Protein AF-A0A8D8SQF1-F1 (afdb_monomer_lite)

Sequence (129 aa):
MLKTINPTETHISMMFHLDLHSFYSNIHLDLYLSTEEGTNVYYYSLITDFSAFASVYVSKHRCRKFVCKLCFSNFNTEVNLQRHKRDCALNKCMIPVMPKPDDNTLQFKNFIREQRIPFAIYCDFECLL

Secondary structure (DSSP, 8-state):
--PPPPTTS----EEEEEE--SSSS--EEEEEEEE-TTS--EEEEE-S-HHHHHHHHH-TT----EE-TTT--EESSHHHHHHHHHHHTTS------PPPTTS-----S-GGG-----------GGG--

Radius of gyration: 19.72 Å; chains: 1; bounding box: 51×48×44 Å

Foldseek 3Di:
DDDDDDPPDPWPWDWDFDQPPPDDDGDTWTWTWGDDPPDPDIDIDTDPDPQQVVLVVPPPVSQGWDADPQPRDIDNDPVVVVVVCVVSVVPPDPPPPQADPVGRDDDDPCPVPDDPDPDDDDDDCPVVD

Structure (mmCIF, N/CA/C/O backbone):
data_AF-A0A8D8SQF1-F1
#
_entry.id   AF-A0A8D8SQF1-F1
#
loop_
_atom_site.group_PDB
_atom_site.id
_atom_site.type_symbol
_atom_site.label_atom_id
_atom_site.label_alt_id
_atom_site.label_comp_id
_atom_site.label_asym_id
_atom_site.label_entity_id
_atom_site.label_seq_id
_atom_site.pdbx_PDB_ins_code
_atom_site.Cartn_x
_atom_site.Cartn_y
_atom_site.Cartn_z
_atom_site.occupancy
_atom_site.B_iso_or_equiv
_atom_site.auth_seq_id
_atom_site.auth_comp_id
_atom_site.auth_asym_id
_atom_site.auth_atom_id
_atom_site.pdbx_PDB_model_num
ATOM 1 N N . MET A 1 1 ? 9.343 18.264 14.997 1.00 27.38 1 MET A N 1
ATOM 2 C CA . MET A 1 1 ? 10.413 17.265 15.217 1.00 27.38 1 MET A CA 1
ATOM 3 C C . MET A 1 1 ? 9.942 15.949 14.625 1.00 27.38 1 MET A C 1
ATOM 5 O O . MET A 1 1 ? 8.894 15.473 15.033 1.00 27.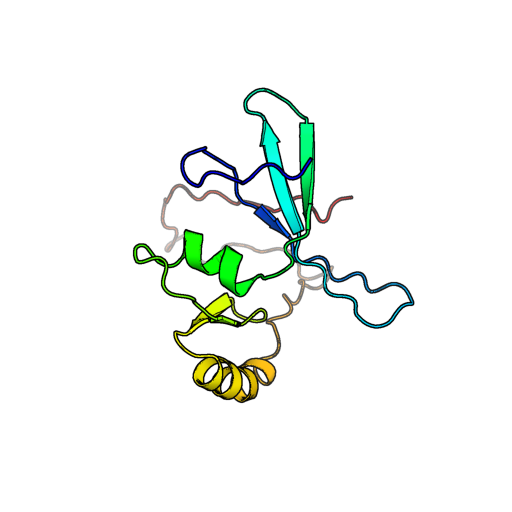38 1 MET A O 1
ATOM 9 N N . LEU A 1 2 ? 10.650 15.416 13.629 1.00 25.53 2 LEU A N 1
ATOM 10 C CA . LEU A 1 2 ? 10.325 14.133 13.000 1.00 25.53 2 LEU A CA 1
ATOM 11 C C . LEU A 1 2 ? 10.768 13.012 13.952 1.00 25.53 2 LEU A C 1
ATOM 13 O O . LEU A 1 2 ? 11.966 12.815 14.141 1.00 25.53 2 LEU A O 1
ATOM 17 N N . LYS A 1 3 ? 9.817 12.329 14.602 1.00 29.08 3 LYS A N 1
ATOM 18 C CA . LYS A 1 3 ? 10.110 11.117 15.376 1.00 29.08 3 LYS A CA 1
ATOM 19 C C . LYS A 1 3 ? 10.286 9.962 14.390 1.00 29.08 3 LYS A C 1
ATOM 21 O O . LYS A 1 3 ? 9.422 9.704 13.559 1.00 29.08 3 LYS A O 1
ATOM 26 N N . THR A 1 4 ? 11.428 9.292 14.470 1.00 32.66 4 THR A N 1
ATOM 27 C CA . THR A 1 4 ? 11.697 8.032 13.775 1.00 32.66 4 THR A CA 1
ATOM 28 C C . THR A 1 4 ? 10.782 6.954 14.345 1.00 32.66 4 THR A C 1
ATOM 30 O O . THR A 1 4 ? 10.866 6.651 15.533 1.00 32.66 4 THR A O 1
ATOM 33 N N . ILE A 1 5 ? 9.904 6.403 13.511 1.00 47.47 5 ILE A N 1
ATOM 34 C CA . ILE A 1 5 ? 8.975 5.334 13.887 1.00 47.47 5 ILE A CA 1
ATOM 35 C C . ILE A 1 5 ? 9.786 4.046 14.090 1.00 47.47 5 ILE A C 1
ATOM 37 O O . ILE A 1 5 ? 10.428 3.558 13.155 1.00 47.47 5 ILE A O 1
ATOM 41 N N . ASN A 1 6 ? 9.797 3.525 15.320 1.00 38.59 6 ASN A N 1
ATOM 42 C CA . ASN A 1 6 ? 10.427 2.252 15.655 1.00 38.59 6 ASN A CA 1
ATOM 43 C C . ASN A 1 6 ? 9.453 1.100 15.347 1.00 38.59 6 ASN A C 1
ATOM 45 O O . ASN A 1 6 ? 8.323 1.116 15.821 1.00 38.59 6 ASN A O 1
ATOM 49 N N . PRO A 1 7 ? 9.874 0.056 14.614 1.00 43.34 7 PRO A N 1
ATOM 50 C CA . PRO A 1 7 ? 8.999 -1.040 14.180 1.00 43.34 7 PRO A CA 1
ATOM 51 C C . PRO A 1 7 ? 8.588 -2.018 15.302 1.00 43.34 7 PRO A C 1
ATOM 53 O O . PRO A 1 7 ? 8.041 -3.078 15.010 1.00 43.34 7 PRO A O 1
ATOM 56 N N . THR A 1 8 ? 8.897 -1.711 16.565 1.00 37.53 8 THR A N 1
ATOM 57 C CA . THR A 1 8 ? 8.638 -2.564 17.740 1.00 37.53 8 THR A CA 1
ATOM 58 C C . THR A 1 8 ? 7.479 -2.086 18.608 1.00 37.53 8 THR A C 1
ATOM 60 O O . THR A 1 8 ? 7.105 -2.793 19.537 1.00 37.53 8 THR A O 1
ATOM 63 N N . GLU A 1 9 ? 6.928 -0.905 18.339 1.00 41.34 9 GLU A N 1
ATOM 64 C CA . GLU A 1 9 ? 5.722 -0.427 19.011 1.00 41.34 9 GLU A CA 1
ATOM 65 C C . GLU A 1 9 ? 4.497 -0.917 18.237 1.00 41.34 9 GLU A C 1
ATOM 67 O O . GLU A 1 9 ? 4.483 -0.929 17.002 1.00 41.34 9 GLU A O 1
ATOM 72 N N . THR A 1 10 ? 3.486 -1.379 18.971 1.00 38.47 10 THR A N 1
ATOM 73 C CA . THR A 1 10 ? 2.183 -1.839 18.483 1.00 38.47 10 THR A CA 1
ATOM 74 C C . THR A 1 10 ? 1.399 -0.674 17.890 1.00 38.47 10 THR A C 1
ATOM 76 O O . THR A 1 10 ? 0.388 -0.220 18.409 1.00 38.47 10 THR A O 1
ATOM 79 N N . HIS A 1 11 ? 1.877 -0.164 16.762 1.00 44.56 11 HIS A N 1
ATOM 80 C CA . HIS A 1 11 ? 1.147 0.804 15.976 1.00 44.56 11 HIS A CA 1
ATOM 81 C C . HIS A 1 11 ? 0.035 0.073 15.230 1.00 44.56 11 HIS A C 1
ATOM 83 O O . HIS A 1 11 ? 0.290 -0.817 14.414 1.00 44.56 11 HIS A O 1
ATOM 89 N N . ILE A 1 12 ? -1.209 0.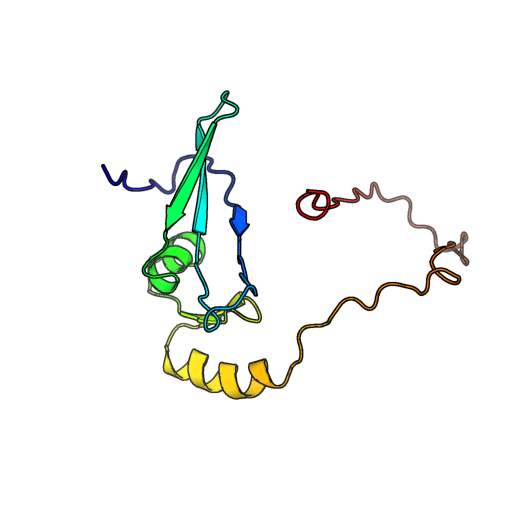470 15.491 1.00 39.59 12 ILE A N 1
ATOM 90 C CA . ILE A 1 12 ? -2.327 0.179 14.597 1.00 39.59 12 ILE A CA 1
ATOM 91 C C . ILE A 1 12 ? -2.004 0.896 13.284 1.00 39.59 12 ILE A C 1
ATOM 93 O O . ILE A 1 12 ? -2.178 2.104 13.154 1.00 39.59 12 ILE A O 1
ATOM 97 N N . SER A 1 13 ? -1.423 0.160 12.338 1.00 42.03 13 SER A N 1
ATOM 98 C CA . SER A 1 13 ? -1.046 0.694 11.036 1.00 42.03 13 SER A CA 1
ATOM 99 C C . SER A 1 13 ? -2.277 0.679 10.143 1.00 42.03 13 SER A C 1
ATOM 101 O O . SER A 1 13 ? -2.645 -0.356 9.591 1.00 42.03 13 SER A O 1
ATOM 103 N N . MET A 1 14 ? -2.913 1.837 10.008 1.00 44.69 14 MET A N 1
ATOM 104 C CA . MET A 1 14 ? -3.891 2.081 8.955 1.00 44.69 14 MET A CA 1
ATOM 105 C C . MET A 1 14 ? -3.244 2.996 7.921 1.00 44.69 14 MET A C 1
ATOM 107 O O . MET A 1 14 ? -2.801 4.106 8.220 1.00 44.69 14 MET A O 1
ATOM 111 N N . MET A 1 15 ? -3.102 2.467 6.710 1.00 49.88 15 MET A N 1
ATOM 112 C CA . MET A 1 15 ? -2.583 3.196 5.564 1.00 49.88 15 MET A CA 1
ATOM 113 C C . MET A 1 15 ? -3.775 3.737 4.787 1.00 49.88 15 MET A C 1
ATOM 115 O O . MET A 1 15 ? -4.506 2.967 4.166 1.00 49.88 15 MET A O 1
ATOM 119 N N . PHE A 1 16 ? -3.950 5.053 4.816 1.00 49.88 16 PHE A N 1
ATOM 120 C CA . PHE A 1 16 ? -5.021 5.721 4.089 1.00 49.88 16 PHE A CA 1
ATOM 121 C C . PHE A 1 16 ? -4.513 6.206 2.735 1.00 49.88 16 PHE A C 1
ATOM 123 O O . PHE A 1 16 ? -3.513 6.921 2.646 1.00 49.88 16 PHE A O 1
ATOM 130 N N . HIS A 1 17 ? -5.210 5.795 1.679 1.00 52.44 17 HIS A N 1
ATOM 131 C CA . HIS A 1 17 ? -5.039 6.310 0.326 1.00 52.44 17 HIS A CA 1
ATOM 132 C C . HIS A 1 17 ? -6.118 7.371 0.116 1.00 52.44 17 HIS A C 1
ATOM 134 O O . HIS A 1 17 ? -7.284 7.026 -0.068 1.00 52.44 17 HIS A O 1
ATOM 140 N N . LEU A 1 18 ? -5.761 8.651 0.235 1.00 46.97 18 LEU A N 1
ATOM 141 C CA . LEU A 1 18 ? -6.727 9.740 0.099 1.00 46.97 18 LEU A CA 1
ATOM 142 C C . LEU A 1 18 ? -6.636 10.345 -1.306 1.00 46.97 18 LEU A C 1
ATOM 144 O O . LEU A 1 18 ? -5.722 11.117 -1.602 1.00 46.97 18 LEU A O 1
ATOM 148 N N . ASP A 1 19 ? -7.607 10.014 -2.157 1.00 47.41 19 ASP A N 1
ATOM 149 C CA . ASP A 1 19 ? -7.783 10.640 -3.469 1.00 47.41 19 ASP A CA 1
ATOM 150 C C . ASP A 1 19 ? -8.641 11.908 -3.328 1.00 47.41 19 ASP A C 1
ATOM 152 O O . ASP A 1 19 ? -9.873 11.872 -3.349 1.00 47.41 19 ASP A O 1
ATOM 156 N N . LEU A 1 20 ? -7.995 13.067 -3.167 1.00 43.84 20 LEU A N 1
ATOM 157 C CA . LEU A 1 20 ? -8.684 14.361 -3.110 1.00 43.84 20 LEU A CA 1
ATOM 158 C C . LEU A 1 20 ? -9.098 14.807 -4.522 1.00 43.84 20 LEU A C 1
ATOM 160 O O . LEU A 1 20 ? -8.328 15.440 -5.239 1.00 43.84 20 LEU A O 1
ATOM 164 N N . HIS A 1 21 ? -10.336 14.502 -4.921 1.00 42.50 21 HIS A N 1
ATOM 165 C CA . HIS A 1 21 ? -10.863 14.814 -6.261 1.00 42.50 21 HIS A CA 1
ATOM 166 C C . HIS A 1 21 ? -11.451 16.243 -6.405 1.00 42.50 21 HIS A C 1
ATOM 168 O O . HIS A 1 21 ? -12.252 16.522 -7.301 1.00 42.50 21 HIS A O 1
ATOM 174 N N . SER A 1 22 ? -11.077 17.199 -5.550 1.00 36.69 22 SER A N 1
ATOM 175 C CA . SER A 1 22 ? -11.567 18.581 -5.653 1.00 36.69 22 SER A CA 1
ATOM 176 C C . SER A 1 22 ? -10.557 19.506 -6.349 1.00 36.69 22 SER A C 1
ATOM 178 O O . SER A 1 22 ? -9.601 19.979 -5.742 1.00 36.69 22 SER A O 1
ATOM 180 N N . PHE A 1 23 ? -10.832 19.815 -7.620 1.00 46.34 23 PHE A N 1
ATOM 181 C CA . PHE A 1 23 ? -10.397 21.009 -8.371 1.00 46.34 23 PHE A CA 1
ATOM 182 C C . PHE A 1 23 ? -8.904 21.237 -8.690 1.00 46.34 23 PHE A C 1
ATOM 184 O O . PHE A 1 23 ? -8.611 22.070 -9.547 1.00 46.34 23 PHE A O 1
ATOM 191 N N . TYR A 1 24 ? -7.963 20.495 -8.109 1.00 44.56 24 TYR A N 1
ATOM 192 C CA . TYR A 1 24 ? -6.546 20.539 -8.488 1.00 44.56 24 TYR A CA 1
ATOM 193 C C . TYR A 1 24 ? -6.090 19.168 -8.997 1.00 44.56 24 TYR A C 1
ATOM 195 O O . TYR A 1 24 ? -6.561 18.141 -8.522 1.00 44.56 24 TYR A O 1
ATOM 203 N N . SER A 1 25 ? -5.209 19.169 -10.003 1.00 47.53 25 SER A N 1
ATOM 204 C CA . SER A 1 25 ? -4.509 18.000 -10.569 1.00 47.53 25 SER A CA 1
ATOM 205 C C . SER A 1 25 ? -4.341 16.861 -9.558 1.00 47.53 25 SER A C 1
ATOM 207 O O . SER A 1 25 ? -3.791 17.148 -8.510 1.00 47.53 25 SER A O 1
ATOM 209 N N . ASN A 1 26 ? -4.755 15.622 -9.859 1.00 53.06 26 ASN A N 1
ATOM 210 C CA . ASN A 1 26 ? -4.707 14.456 -8.952 1.00 53.06 26 ASN A CA 1
ATOM 211 C C . ASN A 1 26 ? -3.422 14.398 -8.090 1.00 53.06 26 ASN A C 1
ATOM 213 O O . ASN A 1 26 ? -2.405 13.847 -8.524 1.00 53.06 26 ASN A O 1
ATOM 217 N N . ILE A 1 27 ? -3.453 14.973 -6.881 1.00 62.97 27 ILE A N 1
ATOM 218 C CA . ILE A 1 27 ? -2.349 14.891 -5.920 1.00 62.97 27 ILE A CA 1
ATOM 219 C C . ILE A 1 27 ? -2.640 13.689 -5.037 1.00 62.97 27 ILE A C 1
ATOM 221 O O . ILE A 1 27 ? -3.512 13.735 -4.175 1.00 62.97 27 ILE A O 1
ATOM 225 N N . HIS A 1 28 ? -1.882 12.621 -5.251 1.00 68.94 28 HIS A N 1
ATOM 226 C CA . HIS A 1 28 ? -1.927 11.449 -4.397 1.00 68.94 28 HIS A CA 1
ATOM 227 C C . HIS A 1 28 ? -0.986 11.638 -3.193 1.00 68.94 28 HIS A C 1
ATOM 229 O O . HIS A 1 28 ? 0.236 11.683 -3.372 1.00 68.94 28 HIS A O 1
ATOM 235 N N . LEU A 1 29 ? -1.528 11.688 -1.971 1.00 77.12 29 LEU A N 1
ATOM 236 C CA . LEU A 1 29 ? -0.754 11.782 -0.726 1.00 77.12 29 LEU A CA 1
ATOM 237 C C . LEU A 1 29 ? -0.752 10.437 0.009 1.00 77.12 29 LEU A C 1
ATOM 239 O O . LEU A 1 29 ? -1.804 9.914 0.359 1.00 77.12 29 LEU A O 1
ATOM 243 N N . ASP A 1 30 ? 0.434 9.886 0.273 1.00 82.69 30 ASP A N 1
ATOM 244 C CA . ASP A 1 30 ? 0.580 8.724 1.156 1.00 82.69 30 ASP A CA 1
ATOM 245 C C . ASP A 1 30 ? 0.689 9.216 2.612 1.00 82.69 30 ASP A C 1
ATOM 247 O O . ASP A 1 30 ? 1.663 9.888 2.966 1.00 82.69 30 ASP A O 1
ATOM 251 N N . LEU A 1 31 ? -0.288 8.893 3.463 1.00 84.31 31 LEU A N 1
ATOM 252 C CA . LEU A 1 31 ? -0.298 9.283 4.878 1.00 84.31 31 LEU A CA 1
ATOM 253 C C . LEU A 1 31 ? -0.191 8.061 5.798 1.00 84.31 31 LEU A C 1
ATOM 255 O O . LEU A 1 31 ? -0.783 7.012 5.548 1.00 84.31 31 LEU A O 1
ATOM 259 N N . TYR A 1 32 ? 0.552 8.222 6.889 1.00 83.31 32 TYR A N 1
ATOM 260 C CA . TYR A 1 32 ? 0.626 7.276 7.997 1.00 83.31 32 TYR A CA 1
ATOM 261 C C . TYR A 1 32 ? -0.103 7.853 9.208 1.00 83.31 32 TYR A C 1
ATOM 263 O O . TYR A 1 32 ? 0.241 8.949 9.662 1.00 83.31 32 TYR A O 1
ATOM 271 N N . LEU A 1 33 ? -1.087 7.116 9.723 1.00 83.56 33 LEU A N 1
ATOM 272 C CA . LEU A 1 33 ? -1.784 7.445 10.959 1.00 83.56 33 LEU A CA 1
ATOM 273 C C . LEU A 1 33 ? -1.118 6.725 12.134 1.00 83.56 33 LEU A C 1
ATOM 275 O O . LEU A 1 33 ? -0.930 5.510 12.097 1.00 83.56 33 LEU A O 1
ATOM 279 N N . SER A 1 34 ? -0.792 7.463 13.190 1.00 83.00 34 SER A N 1
ATOM 280 C CA . SER A 1 34 ? -0.337 6.892 14.458 1.00 83.00 34 SER A CA 1
ATOM 281 C C . SER A 1 34 ? -1.124 7.449 15.634 1.00 83.00 34 SER A C 1
ATOM 283 O O . SER A 1 34 ? -1.564 8.598 15.608 1.00 83.00 34 SER A O 1
ATOM 285 N N . THR A 1 35 ? -1.240 6.655 16.692 1.00 85.75 35 THR A N 1
ATOM 286 C CA . 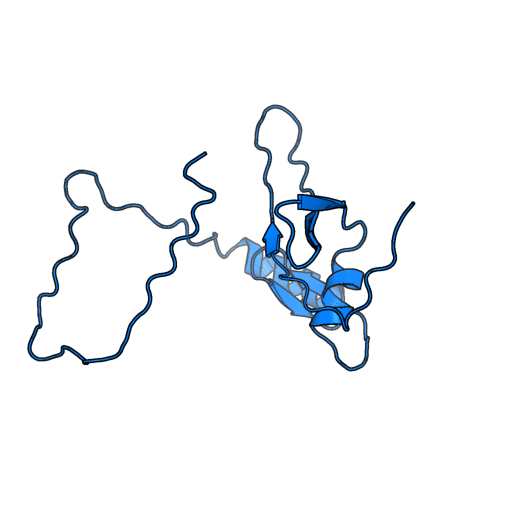THR A 1 35 ? -1.887 7.032 17.952 1.00 85.75 35 THR A CA 1
ATOM 287 C C . THR A 1 35 ? -0.996 6.649 19.131 1.00 85.75 35 THR A C 1
ATOM 289 O O . THR A 1 35 ? -0.150 5.760 19.004 1.00 85.75 35 THR A O 1
ATOM 292 N N . GLU A 1 36 ? -1.153 7.347 20.251 1.00 83.06 36 GLU A N 1
ATOM 293 C CA . GLU A 1 36 ? -0.497 7.004 21.512 1.00 83.06 36 GLU A CA 1
ATOM 294 C C . GLU A 1 36 ? -1.422 6.093 22.326 1.00 83.06 36 GLU A C 1
ATOM 296 O O . GLU A 1 36 ? -2.595 6.419 22.536 1.00 83.06 36 GLU A O 1
ATOM 301 N N . GLU A 1 37 ? -0.900 4.949 22.779 1.00 80.19 37 GLU A N 1
ATOM 302 C CA . GLU A 1 37 ? -1.674 3.956 23.528 1.00 80.19 37 GLU A CA 1
ATOM 303 C C . GLU A 1 37 ? -2.367 4.585 24.747 1.00 80.19 37 GLU A C 1
ATOM 305 O O . GLU A 1 37 ? -1.750 5.273 25.560 1.00 80.19 37 GLU A O 1
ATOM 310 N N . GLY A 1 38 ? -3.676 4.346 24.874 1.00 79.75 38 GLY A N 1
ATOM 311 C CA . GLY A 1 38 ? -4.490 4.886 25.968 1.00 79.75 38 GLY A CA 1
ATOM 312 C C . GLY A 1 38 ? -4.976 6.326 25.769 1.00 79.75 38 GLY A C 1
ATOM 313 O O . GLY A 1 38 ? -5.606 6.876 26.672 1.00 79.75 38 GLY A O 1
ATOM 314 N N . THR A 1 39 ? -4.736 6.934 24.603 1.00 79.25 39 THR A N 1
ATOM 315 C CA . THR A 1 39 ? -5.250 8.265 24.250 1.00 79.25 39 THR A CA 1
ATOM 316 C C . THR A 1 39 ? -6.185 8.205 23.038 1.00 79.25 39 THR A C 1
ATOM 318 O O . THR A 1 39 ? -6.103 7.293 22.223 1.00 79.25 39 THR A O 1
ATOM 321 N N . ASN A 1 40 ? -7.052 9.210 22.886 1.00 80.00 40 ASN A N 1
ATOM 322 C CA . ASN A 1 40 ? -7.855 9.419 21.671 1.00 80.00 40 ASN A CA 1
ATOM 323 C C . ASN A 1 40 ? -7.196 10.442 20.727 1.00 80.00 40 ASN A C 1
ATOM 325 O O . ASN A 1 40 ? -7.885 11.209 20.055 1.00 80.00 40 ASN A O 1
ATOM 329 N N . VAL A 1 41 ? -5.861 10.518 20.733 1.00 82.62 41 VAL A N 1
ATOM 330 C CA . VAL A 1 41 ? -5.100 11.473 19.921 1.00 82.62 41 VAL A CA 1
ATOM 331 C C . VAL A 1 41 ? -4.512 10.762 18.706 1.00 82.62 41 VAL A C 1
ATOM 333 O O . VAL A 1 41 ? -3.939 9.676 18.817 1.00 82.62 41 VAL A O 1
ATOM 336 N N . TYR A 1 42 ? -4.651 11.397 17.543 1.00 81.06 42 TYR A N 1
ATOM 337 C CA . TYR A 1 42 ? -4.229 10.871 16.250 1.00 81.06 42 TYR A CA 1
ATOM 338 C C . TYR A 1 42 ? -3.267 11.837 15.561 1.00 81.06 42 TYR A C 1
ATOM 340 O O . TYR A 1 42 ? -3.486 13.050 15.550 1.00 81.06 42 TYR A O 1
ATOM 348 N N . TYR A 1 43 ? -2.217 11.291 14.953 1.00 84.00 43 TYR A N 1
ATOM 349 C CA . TYR A 1 43 ? -1.198 12.043 14.231 1.00 84.00 43 TYR A CA 1
ATOM 350 C C . TYR A 1 43 ? -1.087 11.545 12.795 1.00 84.00 43 TYR A C 1
ATOM 352 O O . TYR A 1 43 ? -0.917 10.349 12.564 1.00 84.00 43 TYR A O 1
ATOM 360 N N . TYR A 1 44 ? -1.105 12.478 11.844 1.00 83.31 44 TYR A N 1
ATOM 361 C CA . TYR A 1 44 ? -0.821 12.195 10.441 1.00 83.31 44 TYR A CA 1
ATOM 362 C C . TYR A 1 44 ? 0.631 12.534 10.112 1.00 83.31 44 TYR A C 1
ATOM 364 O O . TYR A 1 44 ? 1.106 13.635 10.393 1.00 83.31 44 TYR A O 1
ATOM 372 N N . SER A 1 45 ? 1.325 11.593 9.478 1.00 85.88 45 SER A N 1
ATOM 373 C CA . SER A 1 45 ? 2.678 11.774 8.951 1.00 85.88 45 SER A CA 1
ATOM 374 C C . SER A 1 45 ? 2.691 11.541 7.445 1.00 85.88 45 SER A C 1
ATOM 376 O O . SER A 1 45 ? 2.148 10.550 6.965 1.00 85.88 45 SER A O 1
ATOM 378 N N . LEU A 1 46 ? 3.332 12.436 6.693 1.00 85.56 46 LEU A N 1
ATOM 379 C CA . LEU A 1 46 ? 3.506 12.266 5.251 1.00 85.56 46 LEU A CA 1
ATOM 380 C C . LEU A 1 46 ? 4.575 11.206 4.963 1.00 85.56 46 LEU A C 1
ATOM 382 O O . LEU A 1 46 ? 5.708 11.315 5.437 1.00 85.56 46 LEU A O 1
ATOM 386 N N . ILE A 1 47 ? 4.238 10.219 4.137 1.00 87.44 47 ILE A N 1
ATOM 387 C CA . ILE A 1 47 ? 5.185 9.227 3.633 1.00 87.44 47 ILE A CA 1
ATOM 388 C C . ILE A 1 47 ? 5.794 9.768 2.336 1.00 87.44 47 ILE A C 1
ATOM 390 O O . ILE A 1 47 ? 5.138 9.845 1.301 1.00 87.44 47 ILE A O 1
ATOM 394 N N . THR A 1 48 ? 7.070 10.146 2.381 1.00 88.00 48 THR A N 1
ATOM 395 C CA . THR A 1 48 ? 7.780 10.713 1.221 1.00 88.00 48 THR A CA 1
ATOM 396 C C . THR A 1 48 ? 8.344 9.650 0.275 1.00 88.00 48 THR A C 1
ATOM 398 O O . THR A 1 48 ? 8.433 9.884 -0.928 1.00 88.00 48 THR A O 1
ATOM 401 N N . ASP A 1 49 ? 8.702 8.471 0.794 1.00 88.00 49 ASP A N 1
ATOM 402 C CA . ASP A 1 49 ? 9.117 7.303 0.008 1.00 88.00 49 ASP A CA 1
ATOM 403 C C . ASP A 1 49 ? 8.337 6.067 0.466 1.00 88.00 49 ASP A C 1
ATOM 405 O O . ASP A 1 49 ? 8.710 5.368 1.415 1.00 88.00 49 ASP A O 1
ATOM 409 N N . PHE A 1 50 ? 7.249 5.782 -0.248 1.00 86.62 50 PHE A N 1
ATOM 410 C CA . PHE A 1 50 ? 6.396 4.630 0.023 1.00 86.62 50 PHE A CA 1
ATOM 411 C C . PHE A 1 50 ? 7.137 3.294 -0.087 1.00 86.62 50 PHE A C 1
ATOM 413 O O . PHE A 1 50 ? 6.884 2.373 0.686 1.00 86.62 50 PHE A O 1
ATOM 420 N N . SER A 1 51 ? 8.071 3.170 -1.034 1.00 88.19 51 SER A N 1
ATOM 421 C CA . SER A 1 51 ? 8.810 1.919 -1.228 1.00 88.19 51 SER A CA 1
ATOM 422 C C . SER A 1 51 ? 9.720 1.650 -0.035 1.00 88.19 51 SER A C 1
ATOM 424 O O . SER A 1 51 ? 9.756 0.529 0.469 1.00 88.19 51 SER A O 1
ATOM 426 N N . ALA A 1 52 ? 10.418 2.673 0.463 1.00 87.00 52 ALA A N 1
ATOM 427 C CA . ALA A 1 52 ? 11.229 2.555 1.671 1.00 87.00 52 ALA A CA 1
ATOM 428 C C . ALA A 1 52 ? 10.374 2.192 2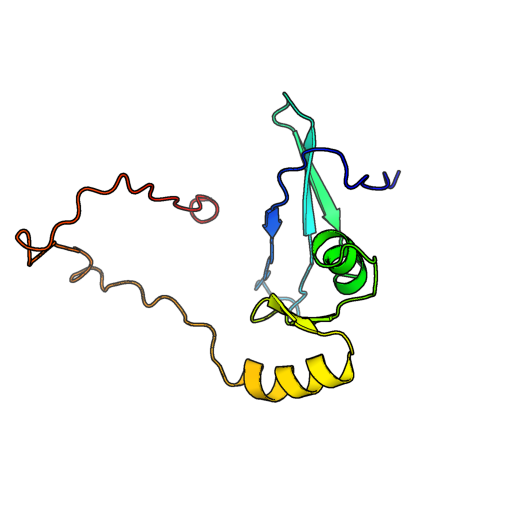.895 1.00 87.00 52 ALA A C 1
ATOM 430 O O . ALA A 1 52 ? 10.722 1.251 3.609 1.00 87.00 52 ALA A O 1
ATOM 431 N N . PHE A 1 53 ? 9.237 2.872 3.082 1.00 87.25 53 PHE A N 1
ATOM 432 C CA . PHE A 1 53 ? 8.286 2.584 4.157 1.00 87.25 53 PHE A CA 1
ATOM 433 C C . PHE A 1 53 ? 7.795 1.130 4.100 1.00 87.25 53 PHE A C 1
ATOM 435 O O . PHE A 1 53 ? 8.045 0.354 5.020 1.00 87.25 53 PHE A O 1
ATOM 442 N N . ALA A 1 54 ? 7.195 0.714 2.982 1.00 86.12 54 ALA A N 1
ATOM 443 C CA . ALA A 1 54 ? 6.637 -0.627 2.818 1.00 86.12 54 ALA A CA 1
ATOM 444 C C . ALA A 1 54 ? 7.692 -1.735 2.969 1.00 86.12 54 ALA A C 1
ATOM 446 O O . ALA A 1 54 ? 7.397 -2.815 3.480 1.00 86.12 54 ALA A O 1
ATOM 447 N N . SER A 1 55 ? 8.944 -1.478 2.577 1.00 87.12 55 SER A N 1
ATOM 448 C CA . SER A 1 55 ? 10.037 -2.452 2.704 1.00 87.12 55 SER A CA 1
ATOM 449 C C . SER A 1 55 ? 10.282 -2.895 4.144 1.00 87.12 55 SER A C 1
ATOM 451 O O . SER A 1 55 ? 10.625 -4.057 4.356 1.00 87.12 55 SER A O 1
ATOM 453 N N . VAL A 1 56 ? 10.095 -1.997 5.118 1.00 85.06 56 VAL A N 1
ATOM 454 C CA . VAL A 1 56 ? 10.273 -2.300 6.547 1.00 85.06 56 VAL A CA 1
ATOM 455 C C . VAL A 1 56 ? 9.248 -3.329 7.020 1.00 85.06 56 VAL A C 1
ATOM 457 O O . VAL A 1 56 ? 9.599 -4.241 7.763 1.00 85.06 56 VAL A O 1
ATOM 460 N N . TYR A 1 57 ? 8.008 -3.221 6.544 1.00 81.00 57 TYR A N 1
ATOM 461 C CA . TYR A 1 57 ? 6.907 -4.095 6.952 1.00 81.00 57 TYR A CA 1
ATOM 462 C C . TYR A 1 57 ? 6.856 -5.399 6.148 1.00 81.00 57 TYR A C 1
ATOM 464 O O . TYR A 1 57 ? 6.498 -6.448 6.674 1.00 81.00 57 TYR A O 1
ATOM 472 N N . VAL A 1 58 ? 7.238 -5.357 4.870 1.00 82.19 58 VAL A N 1
ATOM 473 C CA . VAL A 1 58 ? 7.130 -6.505 3.955 1.00 82.19 58 VAL A CA 1
ATOM 474 C C . VAL A 1 58 ? 8.358 -7.421 4.018 1.00 82.19 58 VAL A C 1
ATOM 476 O O . VAL A 1 58 ? 8.255 -8.622 3.768 1.00 82.19 58 VAL A O 1
ATOM 479 N N . SER A 1 59 ? 9.546 -6.884 4.311 1.00 79.00 59 SER A N 1
ATOM 480 C CA . SER A 1 59 ? 10.815 -7.607 4.174 1.00 79.00 59 SER A CA 1
ATOM 481 C C . SER A 1 59 ? 11.576 -7.693 5.494 1.00 79.00 59 SER A C 1
ATOM 483 O O . SER A 1 59 ? 12.162 -6.714 5.950 1.00 79.00 59 SER A O 1
ATOM 485 N N . LYS A 1 60 ? 11.705 -8.905 6.052 1.00 76.00 60 LYS A N 1
ATOM 486 C CA . LYS A 1 60 ? 12.561 -9.159 7.231 1.00 76.00 60 LYS A CA 1
ATOM 487 C C . LYS A 1 60 ? 14.029 -8.787 6.993 1.00 76.00 60 LYS A C 1
ATOM 489 O O . LYS A 1 60 ? 14.719 -8.356 7.909 1.00 76.00 60 LYS A O 1
ATOM 494 N N . HIS A 1 61 ? 14.497 -8.925 5.752 1.00 77.19 61 HIS A N 1
ATOM 495 C CA . HIS A 1 61 ? 15.881 -8.649 5.361 1.00 77.19 61 HIS A CA 1
ATOM 496 C C . HIS A 1 61 ? 16.128 -7.181 4.986 1.00 77.19 61 HIS A C 1
ATOM 498 O O . HIS A 1 61 ? 17.201 -6.860 4.484 1.00 77.19 61 HIS A O 1
ATOM 504 N N . ARG A 1 62 ? 15.140 -6.290 5.182 1.00 69.12 62 ARG A N 1
ATOM 505 C CA . ARG A 1 62 ? 15.210 -4.850 4.862 1.00 69.12 62 ARG A CA 1
ATOM 506 C C . ARG A 1 62 ? 15.639 -4.530 3.421 1.00 69.12 62 ARG A C 1
ATOM 508 O O . ARG A 1 62 ? 16.020 -3.404 3.118 1.00 69.12 62 ARG A O 1
ATOM 515 N N . CYS A 1 63 ? 15.560 -5.499 2.508 1.00 83.06 63 CYS A N 1
ATOM 516 C CA . CYS A 1 63 ? 15.763 -5.248 1.086 1.00 83.06 63 CYS A CA 1
ATOM 517 C C . CYS A 1 63 ? 14.623 -4.376 0.556 1.00 83.06 63 CYS A C 1
ATOM 519 O O . CYS A 1 63 ? 13.458 -4.683 0.828 1.00 83.06 63 CYS A O 1
ATOM 521 N N . ARG A 1 64 ? 14.962 -3.345 -0.229 1.00 87.06 64 ARG A N 1
ATOM 522 C CA . ARG A 1 64 ? 13.981 -2.450 -0.852 1.00 87.06 64 ARG A CA 1
ATOM 523 C C . ARG A 1 64 ? 12.986 -3.253 -1.697 1.00 87.06 64 ARG A C 1
ATOM 525 O O . ARG A 1 64 ? 13.374 -4.080 -2.521 1.00 87.06 64 ARG A O 1
ATOM 532 N N . LYS A 1 65 ? 11.703 -3.000 -1.473 1.00 90.75 65 LYS A N 1
ATOM 533 C CA . LYS A 1 65 ? 10.554 -3.532 -2.197 1.00 90.75 65 LYS A CA 1
ATOM 534 C C . LYS A 1 65 ? 9.859 -2.388 -2.911 1.00 90.75 65 LYS A C 1
ATOM 536 O O . LYS A 1 65 ? 9.762 -1.281 -2.391 1.00 90.75 65 LYS A O 1
ATOM 541 N N . PHE A 1 66 ? 9.370 -2.690 -4.099 1.00 92.38 66 PHE A N 1
ATOM 542 C CA . PHE A 1 66 ? 8.607 -1.781 -4.934 1.00 92.38 66 PHE A CA 1
ATOM 543 C C . PHE A 1 66 ? 7.168 -2.267 -4.955 1.00 92.38 66 PHE A C 1
ATOM 545 O O . PHE A 1 66 ? 6.931 -3.447 -5.206 1.00 92.38 66 PHE A O 1
ATOM 552 N N . VAL A 1 67 ? 6.216 -1.387 -4.672 1.00 89.75 67 VAL A N 1
ATOM 553 C CA . VAL A 1 67 ? 4.814 -1.775 -4.482 1.00 89.75 67 VAL A CA 1
ATOM 554 C C . VAL A 1 67 ? 3.953 -1.137 -5.559 1.00 89.75 67 VAL A C 1
ATOM 556 O O . VAL A 1 67 ? 4.089 0.050 -5.863 1.00 89.75 67 VAL A O 1
ATOM 559 N N . CYS A 1 68 ? 3.057 -1.921 -6.149 1.00 87.56 68 CYS A N 1
ATOM 560 C CA . CYS A 1 68 ? 2.023 -1.383 -7.021 1.00 87.56 68 CYS A CA 1
ATOM 561 C C . CYS A 1 68 ? 0.909 -0.763 -6.176 1.00 87.56 68 CYS A C 1
ATOM 563 O O . CYS A 1 68 ? 0.251 -1.476 -5.431 1.00 87.56 68 CYS A O 1
ATOM 565 N N . LYS A 1 69 ? 0.655 0.541 -6.316 1.00 82.31 69 LYS A N 1
ATOM 566 C CA . LYS A 1 69 ? -0.398 1.233 -5.548 1.00 82.31 69 LYS A CA 1
ATOM 567 C C . LYS A 1 69 ? -1.829 0.843 -5.938 1.00 82.31 69 LYS A C 1
ATOM 569 O O . LYS A 1 69 ? -2.748 1.133 -5.194 1.00 82.31 69 LYS A O 1
ATOM 574 N N . LEU A 1 70 ? -2.013 0.188 -7.087 1.00 79.44 70 LEU A N 1
ATOM 575 C CA . LEU A 1 70 ? -3.335 -0.247 -7.555 1.00 79.44 70 LEU A CA 1
ATOM 576 C C . LEU A 1 70 ? -3.772 -1.580 -6.938 1.00 79.44 70 LEU A C 1
ATOM 578 O O . LEU A 1 70 ? -4.951 -1.786 -6.688 1.00 79.44 70 LEU A O 1
ATOM 582 N N . CYS A 1 71 ? -2.833 -2.505 -6.729 1.00 83.25 71 CYS A N 1
ATOM 583 C CA . CYS A 1 71 ? -3.140 -3.874 -6.295 1.00 83.25 71 CYS A CA 1
ATOM 584 C C . CYS A 1 71 ? -2.321 -4.335 -5.081 1.00 83.25 71 CYS A C 1
ATOM 586 O O . CYS A 1 71 ? -2.400 -5.497 -4.694 1.00 83.25 71 CYS A O 1
ATOM 588 N N . PHE A 1 72 ? -1.468 -3.462 -4.541 1.00 85.50 72 PHE A N 1
ATOM 589 C CA . PHE A 1 72 ? -0.559 -3.711 -3.418 1.00 85.50 72 PHE A CA 1
ATOM 590 C C . PHE A 1 72 ? 0.383 -4.918 -3.575 1.00 85.50 72 PHE A C 1
ATOM 592 O O . PHE A 1 72 ? 0.957 -5.409 -2.605 1.00 85.50 72 PHE A O 1
ATOM 599 N N . SER A 1 73 ? 0.617 -5.371 -4.812 1.00 88.00 73 SER A N 1
ATOM 600 C CA . SER A 1 73 ? 1.618 -6.403 -5.103 1.00 88.00 73 SER A CA 1
ATOM 601 C C . SER A 1 73 ? 3.043 -5.858 -4.962 1.00 88.00 73 SER A C 1
ATOM 603 O O . SER A 1 73 ? 3.336 -4.738 -5.390 1.00 88.00 73 SER A O 1
ATOM 605 N N . ASN A 1 74 ? 3.938 -6.679 -4.403 1.00 90.50 74 ASN A N 1
ATOM 606 C CA . ASN A 1 74 ? 5.321 -6.314 -4.085 1.00 90.50 74 ASN A CA 1
ATOM 607 C C . ASN A 1 74 ? 6.324 -6.922 -5.078 1.00 90.50 74 ASN A C 1
ATOM 609 O O . ASN A 1 74 ? 6.235 -8.094 -5.438 1.00 90.50 74 ASN A O 1
ATOM 613 N N . PHE A 1 75 ? 7.344 -6.151 -5.448 1.00 92.50 75 PHE A N 1
ATOM 614 C CA . PHE A 1 75 ? 8.371 -6.513 -6.424 1.00 92.50 75 PHE A CA 1
ATOM 615 C C . PHE A 1 75 ? 9.775 -6.214 -5.888 1.00 92.50 75 PHE A C 1
ATOM 617 O O . PHE A 1 75 ? 9.980 -5.293 -5.100 1.00 92.50 75 PHE A O 1
ATOM 624 N N . ASN A 1 76 ? 10.769 -6.987 -6.335 1.00 91.50 76 ASN A N 1
ATOM 625 C CA . ASN A 1 76 ? 12.172 -6.798 -5.936 1.00 91.50 76 ASN A CA 1
ATOM 626 C C . ASN A 1 76 ? 12.902 -5.725 -6.757 1.00 91.50 76 ASN A C 1
ATOM 628 O O . ASN A 1 76 ? 13.962 -5.264 -6.353 1.00 91.50 76 ASN A O 1
ATOM 632 N N . THR A 1 77 ? 12.369 -5.353 -7.923 1.00 92.25 77 THR A N 1
ATOM 633 C CA . THR A 1 77 ? 12.994 -4.393 -8.837 1.00 92.25 77 THR A CA 1
ATOM 634 C C . THR A 1 77 ? 11.947 -3.462 -9.433 1.00 92.25 77 THR A C 1
ATOM 636 O O . THR A 1 77 ? 10.815 -3.879 -9.698 1.00 92.25 77 THR A O 1
ATOM 639 N N . GLU A 1 78 ? 12.347 -2.219 -9.706 1.00 92.50 78 GLU A N 1
ATOM 640 C CA . GLU A 1 78 ? 11.492 -1.229 -10.370 1.00 92.50 78 GLU A CA 1
ATOM 641 C C . GLU A 1 78 ? 11.056 -1.714 -11.762 1.00 92.50 78 GLU A C 1
ATOM 643 O O . GLU A 1 78 ? 9.904 -1.562 -12.144 1.00 92.50 78 GLU A O 1
ATOM 648 N N . VAL A 1 79 ? 11.936 -2.402 -12.499 1.00 95.06 79 VAL A N 1
ATOM 649 C CA . VAL A 1 79 ? 11.624 -2.959 -13.830 1.00 95.06 79 VAL A CA 1
ATOM 650 C C . VAL A 1 79 ? 10.439 -3.929 -13.775 1.00 95.06 79 VAL A C 1
ATOM 652 O O . VAL A 1 79 ? 9.556 -3.886 -14.633 1.00 95.06 79 VAL A O 1
ATOM 655 N N . ASN A 1 80 ? 10.388 -4.787 -12.753 1.00 94.38 80 ASN A N 1
ATOM 656 C CA . ASN A 1 80 ? 9.284 -5.728 -12.585 1.00 94.38 80 ASN A CA 1
ATOM 657 C C . ASN A 1 80 ? 7.980 -5.012 -12.225 1.00 94.38 80 ASN A C 1
ATOM 659 O O . ASN A 1 80 ? 6.937 -5.377 -12.767 1.00 94.38 80 ASN A O 1
ATOM 663 N N . LEU A 1 81 ? 8.047 -3.978 -11.380 1.00 94.31 81 LEU A N 1
ATOM 664 C CA . LEU A 1 81 ? 6.899 -3.126 -11.081 1.00 94.31 81 LEU A CA 1
ATOM 665 C C . LEU A 1 81 ? 6.383 -2.431 -12.349 1.00 94.31 81 LEU A C 1
ATOM 667 O O . LEU A 1 81 ? 5.185 -2.448 -12.607 1.00 94.31 81 LEU A O 1
ATOM 671 N N . GLN A 1 82 ? 7.264 -1.855 -13.166 1.00 93.00 82 GLN A N 1
ATOM 672 C CA . GLN A 1 82 ? 6.876 -1.152 -14.392 1.00 93.00 82 GLN A CA 1
ATOM 673 C C . GLN A 1 82 ? 6.263 -2.095 -15.429 1.00 93.00 82 GLN A C 1
ATOM 675 O O . GLN A 1 82 ? 5.244 -1.768 -16.035 1.00 93.00 82 GLN A O 1
ATOM 680 N N . ARG A 1 83 ? 6.817 -3.305 -15.586 1.00 93.50 83 ARG A N 1
ATOM 681 C CA . ARG A 1 83 ? 6.200 -4.343 -16.421 1.00 93.50 83 ARG A CA 1
ATOM 682 C C . ARG A 1 83 ? 4.799 -4.684 -15.921 1.00 93.50 83 ARG A C 1
ATOM 684 O O . ARG A 1 83 ? 3.877 -4.691 -16.724 1.00 93.50 83 ARG A O 1
ATOM 691 N N . HIS A 1 84 ? 4.654 -4.910 -14.616 1.00 92.31 84 HIS A N 1
ATOM 692 C CA . HIS A 1 84 ? 3.372 -5.217 -13.993 1.00 92.31 84 HIS A CA 1
ATOM 693 C C . HIS A 1 84 ? 2.358 -4.079 -14.140 1.00 92.31 84 HIS A C 1
ATOM 695 O O . HIS A 1 84 ? 1.202 -4.353 -14.425 1.00 92.31 84 HIS A O 1
ATOM 701 N N . LYS A 1 85 ? 2.765 -2.811 -13.987 1.00 89.00 85 LYS A N 1
ATOM 702 C CA . LYS A 1 85 ? 1.870 -1.648 -14.108 1.00 89.00 85 LYS A CA 1
ATOM 703 C C . LYS A 1 85 ? 1.143 -1.601 -15.451 1.00 89.00 85 LYS A C 1
ATOM 705 O O . LYS A 1 85 ? -0.016 -1.202 -15.473 1.00 89.00 85 LYS A O 1
ATOM 710 N N . ARG A 1 86 ? 1.791 -2.035 -16.540 1.00 87.50 86 ARG A N 1
ATOM 711 C CA . ARG A 1 86 ? 1.170 -2.092 -17.875 1.00 87.50 86 ARG A CA 1
ATOM 712 C C . ARG A 1 86 ? -0.047 -3.008 -17.898 1.00 87.50 86 ARG A C 1
ATOM 714 O O . ARG A 1 86 ? -1.070 -2.623 -18.445 1.00 87.50 86 ARG A O 1
ATOM 721 N N . ASP A 1 87 ? 0.056 -4.163 -17.252 1.00 85.56 87 ASP A N 1
ATOM 722 C CA . ASP A 1 87 ? -1.028 -5.144 -17.197 1.00 85.56 87 ASP A CA 1
ATOM 723 C C . ASP A 1 87 ? -2.023 -4.803 -16.075 1.00 85.56 87 ASP A C 1
ATOM 725 O O . ASP A 1 87 ? -3.235 -4.913 -16.231 1.00 85.56 87 ASP A O 1
ATOM 729 N N . CYS A 1 88 ? -1.520 -4.320 -14.938 1.00 84.50 88 CYS A N 1
ATOM 730 C CA . CYS A 1 88 ? -2.316 -3.985 -13.764 1.00 84.50 88 CYS A CA 1
ATOM 731 C C . CYS A 1 88 ? -3.251 -2.800 -14.001 1.00 84.50 88 CYS A C 1
ATOM 733 O O . CYS A 1 88 ? -4.352 -2.799 -13.466 1.00 84.50 88 CYS A O 1
ATOM 735 N N . ALA A 1 89 ? -2.838 -1.808 -14.792 1.00 77.94 89 ALA A N 1
ATOM 736 C CA . ALA A 1 89 ? -3.686 -0.667 -15.126 1.00 77.94 89 ALA A CA 1
ATOM 737 C C . ALA A 1 89 ? -4.877 -1.054 -16.023 1.00 77.94 89 ALA A C 1
ATOM 739 O O . ALA A 1 89 ? -5.883 -0.348 -16.040 1.00 77.94 89 ALA A O 1
ATOM 740 N N . LEU A 1 90 ? -4.778 -2.169 -16.759 1.00 79.06 90 LEU A N 1
ATOM 741 C CA . LEU A 1 90 ? -5.876 -2.689 -17.582 1.00 79.06 90 LEU A CA 1
ATOM 742 C C . LEU A 1 90 ? -6.955 -3.357 -16.730 1.00 79.06 90 LEU A C 1
ATOM 744 O O . LEU A 1 90 ? -8.132 -3.350 -17.096 1.00 79.06 90 LEU A O 1
ATOM 748 N N . ASN A 1 91 ? -6.562 -3.899 -15.577 1.00 70.06 91 ASN A N 1
ATOM 749 C CA . ASN A 1 91 ? -7.499 -4.388 -14.585 1.00 70.06 91 ASN A CA 1
ATOM 750 C C . ASN A 1 91 ? -8.134 -3.173 -13.910 1.00 70.06 91 ASN A C 1
ATOM 752 O O . ASN A 1 91 ? -7.575 -2.597 -12.978 1.00 70.06 91 ASN A O 1
ATOM 756 N N . LYS A 1 92 ? -9.307 -2.760 -14.405 1.00 58.44 92 LYS A N 1
ATOM 757 C CA . LYS A 1 92 ? -10.123 -1.761 -13.712 1.00 58.44 92 LYS A CA 1
ATOM 758 C C . LYS A 1 92 ? -10.299 -2.223 -12.268 1.00 58.44 92 LYS A C 1
ATOM 760 O O . LYS A 1 92 ? -10.616 -3.392 -12.039 1.00 58.44 92 LYS A O 1
ATOM 765 N N . CYS A 1 93 ? -10.094 -1.307 -11.320 1.00 57.97 93 CYS A N 1
ATOM 766 C CA . CYS A 1 93 ? -10.502 -1.523 -9.938 1.00 57.97 93 CYS A CA 1
ATOM 767 C C . CYS A 1 93 ? -11.924 -2.094 -9.971 1.00 57.97 93 CYS A C 1
ATOM 769 O O . CYS A 1 93 ? -12.765 -1.577 -10.717 1.00 57.97 93 CYS A O 1
ATOM 771 N N . MET A 1 94 ? -12.173 -3.197 -9.257 1.00 53.41 94 MET A N 1
ATOM 772 C CA . MET A 1 94 ? -13.539 -3.680 -9.096 1.00 53.41 94 MET A CA 1
ATOM 773 C C . MET A 1 94 ? -14.270 -2.595 -8.322 1.00 53.41 94 MET A C 1
ATOM 775 O O . MET A 1 94 ? -14.167 -2.518 -7.104 1.00 53.41 94 MET A O 1
ATOM 779 N N . ILE A 1 95 ? -14.953 -1.716 -9.052 1.00 58.25 95 ILE A N 1
ATOM 780 C CA . ILE A 1 95 ? -15.870 -0.763 -8.459 1.00 58.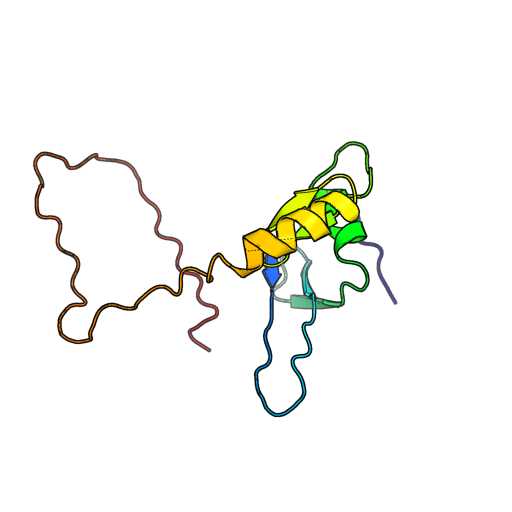25 95 ILE A CA 1
ATOM 781 C C . ILE A 1 95 ? -16.983 -1.638 -7.892 1.00 58.25 95 ILE A C 1
ATOM 783 O O . ILE A 1 95 ? -17.648 -2.318 -8.684 1.00 58.25 95 ILE A O 1
ATOM 787 N N . PRO A 1 96 ? -17.160 -1.698 -6.560 1.00 59.53 96 PRO A N 1
ATOM 788 C CA . PRO A 1 96 ? -18.292 -2.404 -5.999 1.00 59.53 96 PRO A CA 1
ATOM 789 C C . PRO A 1 96 ? -19.544 -1.763 -6.592 1.00 59.53 96 PRO A C 1
ATOM 791 O O . PRO A 1 96 ? -19.837 -0.589 -6.367 1.00 59.53 96 PRO A O 1
ATOM 794 N N . VAL A 1 97 ? -20.245 -2.518 -7.436 1.00 72.12 97 VAL A N 1
ATOM 795 C CA . VAL A 1 97 ? -21.530 -2.075 -7.957 1.00 72.12 97 VAL A CA 1
ATOM 796 C C . VAL A 1 97 ? -22.490 -2.196 -6.795 1.00 72.12 97 VAL A C 1
ATOM 798 O O . VAL A 1 97 ? -22.847 -3.304 -6.391 1.00 72.12 97 VAL A O 1
ATOM 801 N N . MET A 1 98 ? -22.864 -1.051 -6.232 1.00 77.75 98 MET A N 1
ATOM 802 C CA . MET A 1 98 ? -23.872 -1.037 -5.190 1.00 77.75 98 MET A CA 1
ATOM 803 C C . MET A 1 98 ? -25.177 -1.592 -5.763 1.00 77.75 98 MET A C 1
ATOM 805 O O . MET A 1 98 ? -25.533 -1.269 -6.905 1.00 77.75 98 MET A O 1
ATOM 809 N N . PRO A 1 99 ? -25.885 -2.440 -5.002 1.00 81.69 99 PRO A N 1
ATOM 810 C CA . PRO A 1 99 ? -27.196 -2.893 -5.415 1.00 81.69 99 PRO A CA 1
ATOM 811 C C . PRO A 1 99 ? -28.108 -1.697 -5.692 1.00 81.69 99 PRO A C 1
ATOM 813 O O . PRO A 1 99 ? -27.984 -0.634 -5.075 1.00 81.69 99 PRO A O 1
ATOM 816 N N . LYS A 1 100 ? -29.040 -1.872 -6.631 1.00 85.88 100 LYS A N 1
ATOM 817 C CA . LYS A 1 100 ? -30.049 -0.847 -6.908 1.00 85.88 100 LYS A CA 1
ATOM 818 C C . LYS A 1 100 ? -30.886 -0.614 -5.643 1.00 85.88 100 LYS A C 1
ATOM 820 O O . LYS A 1 100 ? -31.077 -1.564 -4.886 1.00 85.88 100 LYS A O 1
ATOM 825 N N . PRO A 1 101 ? -31.436 0.595 -5.431 1.00 84.12 101 PRO A N 1
ATOM 826 C CA . PRO A 1 101 ? -32.293 0.874 -4.276 1.00 84.12 101 PRO A CA 1
ATOM 827 C C . PRO A 1 101 ? -33.428 -0.146 -4.106 1.00 84.12 101 PRO A C 1
ATOM 829 O O . PRO A 1 101 ? -33.739 -0.531 -2.984 1.00 84.12 101 PRO A O 1
ATOM 832 N N . ASP A 1 102 ? -33.970 -0.632 -5.225 1.00 86.50 102 ASP A N 1
ATOM 833 C CA . ASP A 1 102 ? -35.084 -1.586 -5.262 1.00 86.50 102 ASP A CA 1
ATOM 834 C C . ASP A 1 102 ? -34.648 -3.066 -5.176 1.00 86.50 102 ASP A C 1
ATOM 836 O O . ASP A 1 102 ? -35.495 -3.953 -5.106 1.00 86.50 102 ASP A O 1
ATOM 840 N N . ASP A 1 103 ? -33.340 -3.354 -5.203 1.00 80.81 103 ASP A N 1
ATOM 841 C CA . ASP A 1 103 ? -32.760 -4.709 -5.194 1.00 80.81 103 ASP A CA 1
ATOM 842 C C . ASP A 1 103 ? -31.505 -4.766 -4.303 1.00 80.81 103 ASP A C 1
ATOM 844 O O . ASP A 1 10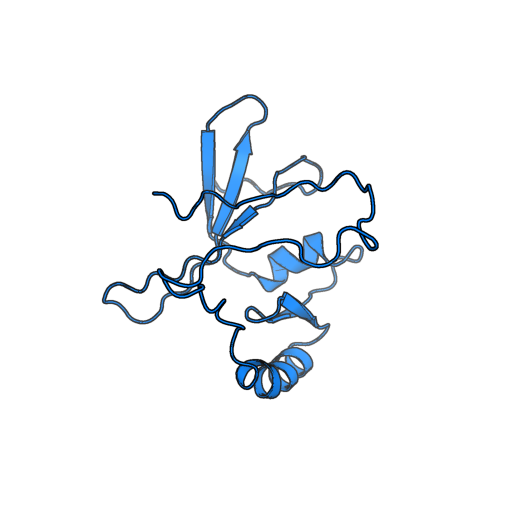3 ? -30.418 -5.160 -4.722 1.00 80.81 103 ASP A O 1
ATOM 848 N N . ASN A 1 104 ? -31.649 -4.293 -3.064 1.00 82.12 104 ASN A N 1
ATOM 849 C CA . ASN A 1 104 ? -30.581 -4.183 -2.061 1.00 82.12 104 ASN A CA 1
ATOM 850 C C . ASN A 1 104 ? -30.707 -5.177 -0.901 1.00 82.12 104 ASN A C 1
ATOM 852 O O . ASN A 1 104 ? -29.936 -5.119 0.057 1.00 82.12 104 ASN A O 1
ATOM 856 N N . THR A 1 105 ? -31.670 -6.095 -0.976 1.00 81.38 105 THR A N 1
ATOM 857 C CA . THR A 1 105 ? -31.932 -7.058 0.091 1.00 81.38 105 THR A CA 1
ATOM 858 C C . THR A 1 105 ? -31.298 -8.405 -0.245 1.00 81.38 105 THR A C 1
ATOM 860 O O . THR A 1 105 ? -31.769 -9.139 -1.112 1.00 81.38 105 THR A O 1
ATOM 863 N N . LEU A 1 106 ? -30.241 -8.767 0.482 1.00 78.62 106 LEU A N 1
ATOM 864 C CA . LEU A 1 106 ? -29.648 -10.103 0.424 1.00 78.62 106 LEU A CA 1
ATOM 865 C C . LEU A 1 106 ? -30.432 -11.059 1.326 1.00 78.62 106 LEU A C 1
ATOM 867 O O . LEU A 1 106 ? -30.519 -10.859 2.534 1.00 78.62 106 LEU A O 1
ATOM 871 N N . GLN A 1 107 ? -30.982 -12.123 0.739 1.00 78.50 107 GLN A N 1
ATOM 872 C CA . GLN A 1 107 ? -31.638 -13.201 1.479 1.00 78.50 107 GLN A CA 1
ATOM 873 C C . GLN A 1 107 ? -30.923 -14.522 1.221 1.00 78.50 107 GLN A C 1
ATOM 875 O O . GLN A 1 107 ? -30.608 -14.873 0.079 1.00 78.50 107 GLN A O 1
ATOM 880 N N . PHE A 1 108 ? -30.693 -15.282 2.286 1.00 79.00 108 PHE A N 1
ATOM 881 C CA . PHE A 1 108 ? -30.125 -16.615 2.173 1.00 79.00 108 PHE A CA 1
ATOM 882 C C . PHE A 1 108 ? -31.187 -17.561 1.600 1.00 79.00 108 PHE A C 1
ATOM 884 O O . PHE A 1 108 ? -32.220 -17.789 2.218 1.00 79.00 108 PHE A O 1
ATOM 891 N N . LYS A 1 109 ? -30.966 -18.097 0.393 1.00 81.44 109 LYS A N 1
ATOM 892 C CA . LYS A 1 109 ? -31.952 -18.972 -0.276 1.00 81.44 109 LYS A CA 1
ATOM 893 C C . LYS A 1 109 ? -31.813 -20.448 0.104 1.00 81.44 109 LYS A C 1
ATOM 895 O O . LYS A 1 109 ? -32.769 -21.202 -0.013 1.00 81.44 109 LYS A O 1
ATOM 900 N N . ASN A 1 110 ? -30.628 -20.866 0.551 1.00 83.19 110 ASN A N 1
ATOM 901 C CA . ASN A 1 110 ? -30.289 -22.274 0.768 1.00 83.19 110 ASN A CA 1
ATOM 902 C C . ASN A 1 110 ? -29.891 -22.544 2.220 1.00 83.19 110 ASN A C 1
ATOM 904 O O . ASN A 1 110 ? -28.744 -22.884 2.492 1.00 83.19 110 ASN A O 1
ATOM 908 N N . PHE A 1 111 ? -30.852 -22.459 3.139 1.00 78.19 111 PHE A N 1
ATOM 909 C CA . PHE A 1 111 ? -30.658 -22.746 4.570 1.00 78.19 111 PHE A CA 1
ATOM 910 C C . PHE A 1 111 ? -30.040 -24.128 4.849 1.00 78.19 111 PHE A C 1
ATOM 912 O O . PHE A 1 111 ? -29.304 -24.306 5.809 1.00 78.19 111 PHE A O 1
ATOM 919 N N . ILE A 1 112 ? -30.247 -25.105 3.961 1.00 81.94 112 ILE A N 1
ATOM 920 C CA . ILE A 1 112 ? -29.657 -26.453 4.068 1.00 81.94 112 ILE A CA 1
ATOM 921 C C . ILE A 1 112 ? -28.119 -26.427 3.927 1.00 81.94 112 ILE A C 1
ATOM 923 O O . ILE A 1 112 ? -27.435 -27.340 4.378 1.00 81.94 112 ILE A O 1
ATOM 927 N N . ARG A 1 113 ? -27.558 -25.380 3.307 1.00 76.62 113 ARG A N 1
ATOM 928 C CA . ARG A 1 113 ? -26.109 -25.174 3.132 1.00 76.62 113 ARG A CA 1
ATOM 929 C C . ARG A 1 113 ? -25.533 -24.151 4.114 1.00 76.62 113 ARG A C 1
ATOM 931 O O . ARG A 1 113 ? -24.445 -23.632 3.882 1.00 76.62 113 ARG A O 1
ATOM 938 N N . GLU A 1 114 ? -26.263 -23.827 5.175 1.00 77.00 114 GLU A N 1
ATOM 939 C CA . GLU A 1 114 ? -25.780 -22.925 6.214 1.00 77.00 114 GLU A CA 1
ATOM 940 C C . GLU A 1 114 ? -24.601 -23.571 6.955 1.00 77.00 114 GLU A C 1
ATOM 942 O O . GLU A 1 114 ? -24.732 -24.631 7.569 1.00 77.00 114 GLU A O 1
ATOM 947 N N . GLN A 1 115 ? -23.428 -22.939 6.900 1.00 75.81 115 GLN A N 1
ATOM 948 C CA . GLN A 1 115 ? -22.340 -23.280 7.808 1.00 75.81 115 GLN A CA 1
ATOM 949 C C . GLN A 1 115 ? -22.450 -22.401 9.052 1.00 75.81 115 GLN A C 1
ATOM 951 O O . GLN A 1 115 ? -22.331 -21.180 8.971 1.00 75.81 115 GLN A O 1
ATOM 956 N N . ARG A 1 116 ? -22.627 -23.030 10.218 1.00 72.56 116 ARG A N 1
ATOM 957 C CA . ARG A 1 116 ? -22.528 -22.353 11.515 1.00 72.56 116 ARG A CA 1
ATOM 958 C C . ARG A 1 116 ? -21.065 -22.040 11.809 1.00 72.56 116 ARG A C 1
ATOM 960 O O . ARG A 1 116 ? -20.371 -22.827 12.446 1.00 72.56 116 ARG A O 1
ATOM 967 N N . ILE A 1 117 ? -20.599 -20.908 11.301 1.00 70.75 117 ILE A N 1
ATOM 968 C CA . ILE A 1 117 ? -19.272 -20.363 11.579 1.00 70.75 117 ILE A CA 1
ATOM 969 C C . ILE A 1 117 ? -19.492 -19.017 12.266 1.00 70.75 117 ILE A C 1
ATOM 971 O O . ILE A 1 117 ? -20.330 -18.245 11.795 1.00 70.75 117 ILE A O 1
ATOM 975 N N . PRO A 1 118 ? -18.784 -18.705 13.362 1.00 71.06 118 PRO A N 1
ATOM 976 C CA . PRO A 1 118 ? -18.749 -17.338 13.857 1.00 71.06 118 PRO A CA 1
ATOM 977 C C . PRO A 1 118 ? -18.187 -16.446 12.746 1.00 71.06 118 PRO A C 1
ATOM 979 O O . PRO A 1 118 ? -17.012 -16.547 12.397 1.00 71.06 118 PRO A O 1
ATOM 982 N N . PHE A 1 119 ? -19.038 -15.613 12.153 1.00 61.88 119 PHE A N 1
ATOM 983 C CA . PHE A 1 119 ? -18.620 -14.611 11.184 1.00 61.88 119 PHE A CA 1
ATOM 984 C C . PHE A 1 119 ? -18.681 -13.234 11.843 1.00 61.88 119 PHE A C 1
ATOM 986 O O . PHE A 1 119 ? -19.629 -12.910 12.557 1.00 61.88 119 PHE A O 1
ATOM 993 N N . ALA A 1 120 ? -17.644 -12.437 11.617 1.00 66.38 120 ALA A N 1
ATOM 994 C CA . ALA A 1 120 ? -17.593 -11.039 12.008 1.00 66.38 120 ALA A CA 1
ATOM 995 C C . ALA A 1 120 ? -17.673 -10.198 10.732 1.00 66.38 120 ALA A C 1
ATOM 997 O O . ALA A 1 120 ? -16.904 -10.416 9.795 1.00 66.38 120 ALA A O 1
ATOM 998 N N . ILE A 1 121 ? -18.625 -9.268 10.686 1.00 66.88 121 ILE A N 1
ATOM 999 C CA . ILE A 1 121 ? -18.714 -8.274 9.617 1.00 66.88 121 ILE A CA 1
ATOM 1000 C C . ILE A 1 121 ? -17.999 -7.027 10.126 1.00 66.88 121 ILE A C 1
ATOM 1002 O O . ILE A 1 121 ? -18.470 -6.380 11.058 1.00 66.88 121 ILE A O 1
ATOM 1006 N N . TYR A 1 122 ? -16.858 -6.712 9.523 1.00 57.41 122 TYR A N 1
ATOM 1007 C CA . TYR A 1 122 ? -16.157 -5.455 9.752 1.00 57.41 122 TYR A CA 1
ATOM 1008 C C . TYR A 1 122 ? -16.581 -4.482 8.653 1.00 57.41 122 TYR A C 1
ATOM 1010 O O . TYR A 1 122 ? -16.228 -4.668 7.490 1.00 57.41 122 TYR A O 1
ATOM 1018 N N . CYS A 1 123 ? -17.381 -3.483 9.018 1.00 55.28 123 CYS A N 1
ATOM 1019 C CA . CYS A 1 123 ? -17.685 -2.351 8.150 1.00 55.28 123 CYS A CA 1
ATOM 1020 C C . CYS A 1 123 ? -16.710 -1.220 8.485 1.00 55.28 123 CYS A C 1
ATOM 1022 O O . CYS A 1 123 ? -16.587 -0.851 9.652 1.00 55.28 123 CYS A O 1
ATOM 1024 N N . ASP A 1 124 ? -16.023 -0.691 7.476 1.00 58.97 124 ASP A N 1
ATOM 1025 C CA . ASP A 1 124 ? -15.156 0.475 7.633 1.00 58.97 124 ASP A CA 1
ATOM 1026 C C . ASP A 1 124 ? -16.028 1.747 7.678 1.00 58.97 124 ASP A C 1
ATOM 1028 O O . ASP A 1 124 ? -16.754 2.044 6.726 1.00 58.97 124 ASP A O 1
ATOM 1032 N N . PHE A 1 125 ? -16.050 2.443 8.821 1.00 46.12 125 PHE A N 1
ATOM 1033 C CA . PHE A 1 125 ? -16.961 3.570 9.088 1.00 46.12 125 PHE A CA 1
ATOM 1034 C C . PHE A 1 125 ? -16.463 4.912 8.532 1.00 46.12 125 PHE A C 1
ATOM 1036 O O . PHE A 1 125 ? -17.146 5.922 8.695 1.00 46.12 125 PHE A O 1
ATOM 1043 N N . GLU A 1 126 ? -15.324 4.956 7.839 1.00 47.19 126 GLU A N 1
ATOM 1044 C CA . GLU A 1 126 ? -14.787 6.220 7.313 1.00 47.19 126 GLU A CA 1
ATOM 1045 C C . GLU A 1 126 ? -15.620 6.847 6.181 1.00 47.19 126 GLU A C 1
ATOM 1047 O O . GLU A 1 126 ? -15.382 7.986 5.796 1.00 47.19 126 GLU A O 1
ATOM 1052 N N . CYS A 1 127 ? -16.645 6.154 5.677 1.00 47.69 127 CYS A N 1
ATOM 1053 C CA . CYS A 1 127 ? -17.560 6.679 4.656 1.00 47.69 127 CYS A CA 1
ATOM 1054 C C . CYS A 1 127 ? -18.823 7.370 5.218 1.00 47.69 127 CYS A C 1
ATOM 1056 O O . CYS A 1 127 ? -19.693 7.749 4.436 1.00 47.69 127 CYS A O 1
ATOM 1058 N N . LEU A 1 128 ? -18.973 7.485 6.545 1.00 46.69 128 LEU A N 1
ATOM 1059 C CA . LEU A 1 128 ? -20.150 8.093 7.199 1.00 46.69 128 LEU A CA 1
ATOM 1060 C C . LEU A 1 128 ? -19.939 9.543 7.674 1.00 46.69 128 LEU A C 1
ATOM 1062 O O . LEU A 1 128 ? -20.843 10.097 8.304 1.00 46.69 128 LEU A O 1
ATOM 1066 N N . LEU A 1 129 ? -18.777 10.139 7.389 1.00 42.19 129 LEU A N 1
ATOM 1067 C CA . LEU A 1 129 ? -18.454 11.541 7.683 1.00 42.19 129 LEU A CA 1
ATOM 1068 C C . LEU A 1 129 ? -18.669 12.450 6.468 1.00 42.19 129 LEU A C 1
ATOM 1070 O O . LEU A 1 129 ? -18.264 12.056 5.353 1.00 42.19 129 LEU A O 1
#

Organism: NCBI:txid428564

pLDDT: mean 71.4, std 18.53, range [25.53, 95.06]